Protein AF-A0A4Q3WE00-F1 (afdb_monomer_lite)

pLDDT: mean 87.78, std 11.25, range [53.28, 98.5]

Sequence (87 aa):
MKALSHLRLVSSLTAALALSLLPSSAAQADFLLKPNDRVVFFGDSITEERHYTRPFQDYVYSRYPERHIRFFNAGWSGDQLGGALNR

Secondary structure (D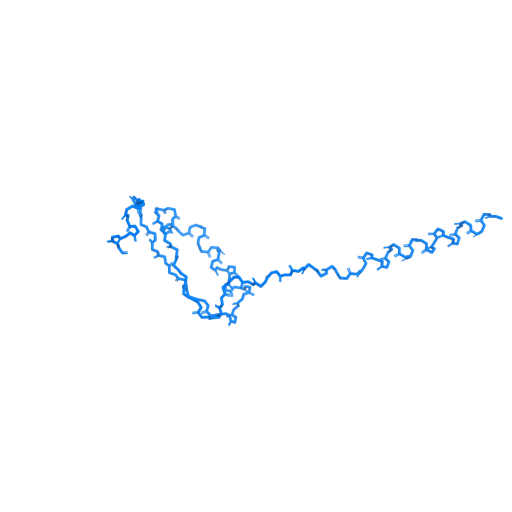SSP, 8-state):
-HHHHHHHHHHHHHHHHHHHTS------PPPSSPTT-EEEEEESHHHHT-TTHHHHHHHHHHH-GGG--EEEEEE-TT--TTHHHH-

Structure (mmCIF, N/CA/C/O backbone):
data_AF-A0A4Q3WE00-F1
#
_entry.id   AF-A0A4Q3WE00-F1
#
loop_
_atom_site.group_PDB
_atom_site.id
_atom_site.type_symbol
_atom_site.label_atom_id
_atom_site.label_alt_id
_atom_site.label_comp_id
_atom_site.label_asym_id
_atom_site.label_entity_id
_atom_site.label_seq_id
_atom_site.pdbx_PDB_ins_code
_atom_site.Cartn_x
_atom_site.Cartn_y
_atom_site.Cartn_z
_atom_site.occupancy
_atom_site.B_iso_or_equiv
_atom_site.auth_seq_id
_atom_site.auth_comp_id
_atom_site.auth_asym_id
_atom_site.auth_atom_id
_atom_site.pdbx_PDB_model_num
ATOM 1 N N . MET A 1 1 ? -25.971 44.386 37.211 1.00 58.12 1 MET A N 1
ATOM 2 C CA . MET A 1 1 ? -25.780 44.067 35.772 1.00 58.12 1 MET A CA 1
ATOM 3 C C . MET A 1 1 ? -24.527 43.226 35.476 1.00 58.12 1 MET A C 1
ATOM 5 O O . MET A 1 1 ? -24.638 42.341 34.643 1.00 58.12 1 MET A O 1
ATOM 9 N N . LYS A 1 2 ? -23.381 43.404 36.165 1.00 53.28 2 LYS A N 1
ATOM 10 C CA . LYS A 1 2 ? -22.144 42.607 35.942 1.00 53.28 2 LYS A CA 1
ATOM 11 C C . LYS A 1 2 ? -22.259 41.106 36.286 1.00 53.28 2 LYS A C 1
ATOM 13 O O . LYS A 1 2 ? -21.734 40.267 35.570 1.00 53.28 2 LYS A O 1
ATOM 18 N N . ALA A 1 3 ? -22.998 40.736 37.335 1.00 58.97 3 ALA A N 1
ATOM 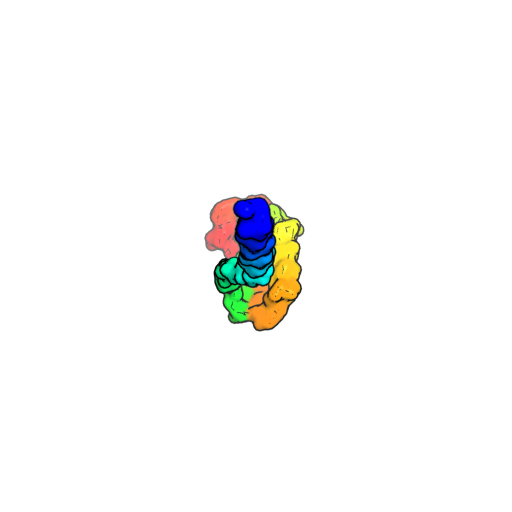19 C CA . ALA A 1 3 ? -23.172 39.324 37.713 1.00 58.97 3 ALA A CA 1
ATOM 20 C C . ALA A 1 3 ? -23.892 38.488 36.630 1.00 58.97 3 ALA A C 1
ATOM 22 O O . ALA A 1 3 ? -23.546 37.333 36.398 1.00 58.97 3 ALA A O 1
ATOM 23 N N . LEU A 1 4 ? -24.841 39.097 35.907 1.00 62.12 4 LEU A N 1
ATOM 24 C CA . LEU A 1 4 ? -25.586 38.438 34.830 1.00 62.12 4 LEU A CA 1
ATOM 25 C C . LEU A 1 4 ? -24.731 38.216 33.566 1.00 62.12 4 LEU A C 1
ATOM 27 O O . LEU A 1 4 ? -24.966 37.255 32.837 1.00 62.12 4 LEU A O 1
ATOM 31 N N . SER A 1 5 ? -23.737 39.076 33.300 1.00 66.75 5 SER A N 1
ATOM 32 C CA . SER A 1 5 ? -22.831 38.929 32.150 1.00 66.75 5 SER A CA 1
ATOM 33 C C . SER A 1 5 ? -21.780 37.841 32.368 1.00 66.75 5 SER A C 1
ATOM 35 O O . SER A 1 5 ? -21.469 37.115 31.429 1.00 66.75 5 SER A O 1
ATOM 37 N N . HIS A 1 6 ? -21.280 37.674 33.597 1.00 72.12 6 HIS A N 1
ATOM 38 C CA . HIS A 1 6 ? -20.366 36.575 33.932 1.00 72.12 6 HIS A CA 1
ATOM 39 C C . HIS A 1 6 ? -21.070 35.219 33.892 1.00 72.12 6 HIS A C 1
ATOM 41 O O . HIS A 1 6 ? -20.514 34.270 33.350 1.00 72.12 6 HIS A O 1
ATOM 47 N N . LEU A 1 7 ? -22.314 35.145 34.380 1.00 74.69 7 LEU A N 1
ATOM 48 C CA . LEU A 1 7 ? -23.098 33.913 34.324 1.00 74.69 7 LEU A CA 1
ATOM 49 C C . LEU A 1 7 ? -23.335 33.469 32.874 1.00 74.69 7 LEU A C 1
ATOM 51 O O . LEU A 1 7 ? -23.095 32.314 32.551 1.00 74.69 7 LEU A O 1
ATOM 55 N N . ARG A 1 8 ? -23.691 34.400 31.977 1.00 77.69 8 ARG A N 1
ATOM 56 C CA . ARG A 1 8 ? -23.832 34.122 30.537 1.00 77.69 8 ARG A CA 1
ATOM 57 C C . ARG A 1 8 ? -22.522 33.680 29.885 1.00 77.69 8 ARG A C 1
ATOM 59 O O . ARG A 1 8 ? -22.546 32.765 29.075 1.00 77.69 8 ARG A O 1
ATOM 66 N N . LEU A 1 9 ? -21.395 34.296 30.245 1.00 77.50 9 LEU A N 1
ATOM 67 C CA . LEU A 1 9 ? -20.083 33.937 29.701 1.00 77.50 9 LEU A CA 1
ATOM 68 C C . LEU A 1 9 ? -19.681 32.507 30.089 1.00 77.50 9 LEU A C 1
ATOM 70 O O . LEU A 1 9 ? -19.213 31.753 29.242 1.00 77.50 9 LEU A O 1
ATOM 74 N N . VAL A 1 10 ? -19.908 32.127 31.350 1.00 81.31 10 VAL A N 1
ATOM 75 C CA . VAL A 1 10 ? -19.620 30.777 31.853 1.00 81.31 10 VAL A CA 1
ATOM 76 C C . VAL A 1 10 ? -20.501 29.741 31.155 1.00 81.31 10 VAL A C 1
ATOM 78 O O . VAL A 1 10 ? -19.976 28.726 30.706 1.00 81.31 10 VAL A O 1
ATOM 81 N N . SER A 1 11 ? -21.799 30.017 30.981 1.00 80.81 11 SER A N 1
ATOM 82 C CA . SER A 1 11 ? -22.717 29.137 30.242 1.00 80.81 11 SER A CA 1
ATOM 83 C C . SER A 1 11 ? -22.304 28.936 28.781 1.00 80.81 11 SER A C 1
ATOM 85 O O . SER A 1 11 ? -22.402 27.832 28.250 1.00 80.81 11 SER A O 1
ATOM 87 N N . SER A 1 12 ? -21.840 29.995 28.114 1.00 80.81 12 SER A N 1
ATOM 88 C CA . SER A 1 12 ? -21.361 29.909 26.731 1.00 80.81 12 SER A CA 1
ATOM 89 C C . SER A 1 12 ? -20.074 29.091 26.626 1.00 80.81 12 SER A C 1
ATOM 91 O O . SER A 1 12 ? -19.900 28.330 25.677 1.00 80.81 12 SER A O 1
ATOM 93 N N . LEU A 1 13 ? -19.176 29.2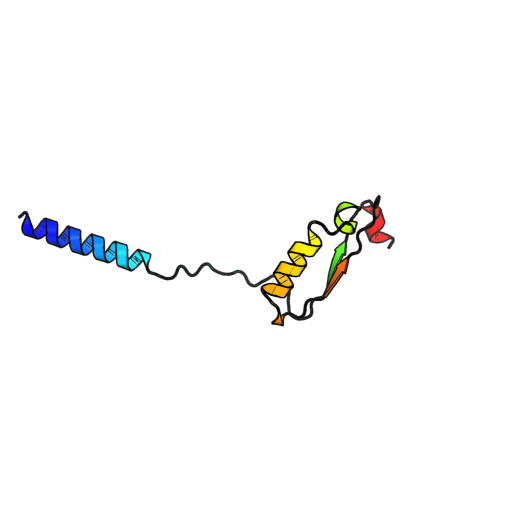27 27.606 1.00 85.44 13 LEU A N 1
ATOM 94 C CA . LEU A 1 13 ? -17.897 28.521 27.627 1.00 85.44 13 LEU A CA 1
ATOM 95 C C . LEU A 1 13 ? -18.080 27.023 27.901 1.00 85.44 13 LEU A C 1
ATOM 97 O O . LEU A 1 13 ? -17.436 26.198 27.258 1.00 85.44 13 LEU A O 1
ATOM 101 N N . THR A 1 14 ? -18.995 26.662 28.805 1.00 85.69 14 THR A N 1
ATOM 102 C CA . THR A 1 14 ? -19.341 25.259 29.065 1.00 85.69 14 THR A CA 1
ATOM 103 C C . THR A 1 14 ? -20.045 24.618 27.874 1.00 85.69 14 THR A C 1
ATOM 105 O O . THR A 1 14 ? -19.732 23.478 27.539 1.00 85.69 14 THR A O 1
ATOM 108 N N . ALA A 1 15 ? -20.925 25.346 27.181 1.00 85.19 15 ALA A N 1
ATOM 109 C CA . ALA A 1 15 ? -21.561 24.862 25.957 1.00 85.19 15 ALA A CA 1
ATOM 110 C C . ALA A 1 15 ? -20.549 24.635 24.819 1.00 85.19 15 ALA A C 1
ATOM 112 O O . ALA A 1 15 ? -20.599 23.604 24.151 1.00 85.19 15 ALA A O 1
ATOM 113 N N . ALA A 1 16 ? -19.596 25.553 24.625 1.00 86.00 16 ALA A N 1
ATOM 114 C CA . ALA A 1 16 ? -18.543 25.404 23.620 1.00 86.00 16 ALA A CA 1
ATOM 115 C C . ALA A 1 16 ? -17.612 24.217 23.927 1.00 86.00 16 ALA A C 1
ATOM 117 O O . ALA A 1 16 ? -17.281 23.44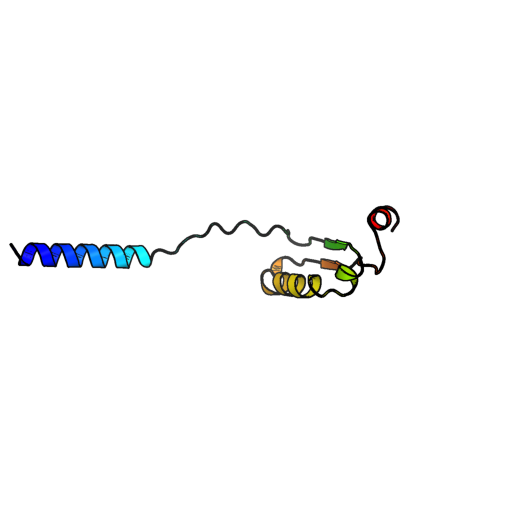0 23.030 1.00 86.00 16 ALA A O 1
ATOM 118 N N . LEU A 1 17 ? -17.240 24.033 25.199 1.00 87.56 17 LEU A N 1
ATOM 119 C CA . LEU A 1 17 ? -16.424 22.898 25.629 1.00 87.56 17 LEU A CA 1
ATOM 120 C C . LEU A 1 17 ? -17.169 21.567 25.447 1.00 87.56 17 LEU A C 1
ATOM 122 O O . LEU A 1 17 ? -16.595 20.612 24.929 1.00 87.56 17 LEU A O 1
ATOM 126 N N . ALA A 1 18 ? -18.457 21.513 25.793 1.00 87.25 18 ALA A N 1
ATOM 127 C CA . ALA A 1 18 ? -19.288 20.329 25.579 1.00 87.25 18 ALA A CA 1
ATOM 128 C C . ALA A 1 18 ? -19.413 19.966 24.090 1.00 87.25 18 ALA A C 1
ATOM 130 O O . ALA A 1 18 ? -19.352 18.790 23.738 1.00 87.25 18 ALA A O 1
ATOM 131 N N . LEU A 1 19 ? -19.522 20.963 23.205 1.00 84.38 19 LEU A N 1
ATOM 132 C CA . LEU A 1 19 ? -19.602 20.739 21.761 1.00 84.38 19 LEU A CA 1
ATOM 133 C C . LEU A 1 19 ? -18.282 20.204 21.178 1.00 84.38 19 LEU A C 1
ATOM 135 O O . LEU A 1 19 ? -18.306 19.386 20.264 1.00 84.38 19 LEU A O 1
ATOM 139 N N . SER A 1 20 ? -17.137 20.612 21.736 1.00 83.31 20 SER A N 1
ATOM 140 C CA . SER A 1 20 ? -15.811 20.139 21.304 1.00 83.31 20 SER A CA 1
ATOM 141 C C . SER A 1 20 ? -15.508 18.681 21.674 1.00 83.31 20 SER A C 1
ATOM 143 O O . SER A 1 20 ? -14.601 18.078 21.108 1.00 83.31 20 SER A O 1
ATOM 145 N N . LEU A 1 21 ? -16.277 18.113 22.608 1.00 86.31 21 LEU A N 1
ATOM 146 C CA . LEU A 1 21 ? -16.152 16.724 23.054 1.00 86.31 21 LEU A CA 1
ATOM 147 C C . LEU A 1 21 ? -17.035 15.761 22.253 1.00 86.31 21 LEU A C 1
ATOM 149 O O . LEU A 1 21 ? -16.993 14.553 22.494 1.00 86.31 21 LEU A O 1
ATOM 153 N N . LEU A 1 22 ? -17.843 16.266 21.316 1.00 85.38 22 LEU A N 1
ATOM 154 C CA . LEU A 1 22 ? -18.646 15.400 20.467 1.00 85.38 22 LEU A CA 1
ATOM 155 C C . LEU A 1 22 ? -17.725 14.564 19.566 1.00 85.38 22 LEU A C 1
ATOM 157 O O . LEU A 1 22 ? -16.842 15.120 18.907 1.00 85.38 22 LEU A O 1
ATOM 161 N N . PRO A 1 23 ? -17.921 13.235 19.502 1.00 79.38 23 PRO A N 1
ATOM 162 C CA . PRO A 1 23 ? -17.172 12.404 18.581 1.00 79.38 23 PRO A CA 1
ATOM 163 C C . PRO A 1 23 ? -17.497 12.850 17.157 1.00 79.38 23 PRO A C 1
ATOM 165 O O . PRO A 1 23 ? -18.638 12.765 16.702 1.00 79.38 23 PRO A O 1
ATOM 168 N N . SER A 1 24 ? -16.482 13.338 16.449 1.00 76.44 24 SER A N 1
ATOM 169 C CA . SER A 1 24 ? -16.611 13.639 15.032 1.00 76.44 24 SER A CA 1
ATOM 170 C C . SER A 1 24 ? -16.692 12.307 14.292 1.00 76.44 24 SER A C 1
ATOM 172 O O . SER A 1 24 ? -15.687 11.614 14.123 1.00 76.44 24 SER A O 1
ATOM 174 N N . SER A 1 25 ? -17.904 11.901 13.909 1.00 71.56 25 SER A N 1
ATOM 175 C CA . SER A 1 25 ? -18.092 10.771 13.005 1.00 71.56 25 SER A CA 1
ATOM 176 C C . SER A 1 25 ? -17.659 11.229 11.617 1.00 71.56 25 SER A C 1
ATOM 178 O O . SER A 1 25 ? -18.450 11.731 10.822 1.00 71.56 25 SER A O 1
ATOM 180 N N . ALA A 1 26 ? -16.359 11.126 11.343 1.00 72.75 26 ALA A N 1
ATOM 181 C CA . ALA A 1 26 ? -15.896 11.142 9.970 1.00 72.75 26 ALA A CA 1
ATOM 182 C C . ALA A 1 26 ? -16.539 9.934 9.290 1.00 72.75 26 ALA A C 1
ATOM 184 O O . ALA A 1 26 ? -16.377 8.810 9.764 1.00 72.75 26 ALA A O 1
ATOM 185 N N . ALA A 1 27 ? -17.284 10.163 8.210 1.00 69.12 27 ALA A N 1
ATOM 186 C CA . ALA A 1 27 ? -17.765 9.076 7.378 1.00 69.12 27 ALA A CA 1
ATOM 187 C C . ALA A 1 27 ? -16.538 8.314 6.859 1.00 69.12 27 ALA A C 1
ATOM 189 O O . ALA A 1 27 ? -15.852 8.773 5.944 1.00 69.12 27 ALA A O 1
ATOM 190 N N . GLN A 1 28 ? -16.211 7.181 7.485 1.00 68.44 28 GLN A N 1
ATOM 191 C CA . GLN A 1 28 ? -15.253 6.258 6.908 1.00 68.44 28 GLN A CA 1
ATOM 192 C C . GLN A 1 28 ? -15.921 5.667 5.674 1.00 68.44 28 GLN A C 1
ATOM 194 O O . GLN A 1 28 ? -16.869 4.895 5.786 1.00 68.44 28 GLN A O 1
ATOM 199 N N . ALA A 1 29 ? -15.443 6.068 4.496 1.00 73.62 29 ALA A N 1
ATOM 200 C CA . ALA A 1 29 ? -15.750 5.335 3.284 1.00 73.62 29 ALA A CA 1
ATOM 201 C C . ALA A 1 29 ? -15.347 3.874 3.505 1.00 73.62 29 ALA A C 1
ATOM 203 O O . ALA A 1 29 ? -14.261 3.603 4.036 1.00 73.62 29 ALA A O 1
ATOM 204 N N . ASP A 1 30 ? -16.224 2.952 3.116 1.00 80.19 30 ASP A N 1
ATOM 205 C CA . ASP A 1 30 ? -15.888 1.538 3.131 1.00 80.19 30 ASP A CA 1
ATOM 206 C C . ASP A 1 30 ? -14.589 1.327 2.356 1.00 80.19 30 ASP A C 1
ATOM 208 O O . ASP A 1 30 ? -14.369 1.899 1.282 1.00 80.19 30 ASP A O 1
ATOM 212 N N . PHE A 1 31 ? -13.698 0.521 2.928 1.00 86.00 31 PHE A N 1
ATOM 213 C CA . PHE A 1 31 ? -12.450 0.203 2.259 1.00 86.00 31 PHE A CA 1
ATOM 214 C C . PHE A 1 31 ? -12.746 -0.480 0.917 1.00 86.00 31 PHE A C 1
ATOM 216 O O . PHE A 1 31 ? -13.547 -1.411 0.855 1.00 86.00 31 PHE A O 1
ATOM 223 N N . LEU A 1 32 ? -12.087 -0.012 -0.149 1.00 87.50 32 LEU A N 1
ATOM 224 C CA . LEU A 1 32 ? -12.363 -0.417 -1.532 1.00 87.50 32 LEU A CA 1
ATOM 225 C C . LEU A 1 32 ? -12.270 -1.937 -1.751 1.00 87.50 32 LEU A C 1
ATOM 227 O O . LEU A 1 32 ? -13.039 -2.485 -2.539 1.00 87.50 32 LEU A O 1
ATOM 231 N N . LEU A 1 33 ? -11.324 -2.605 -1.080 1.00 94.25 33 LEU A N 1
ATOM 232 C CA . LEU A 1 33 ? -11.077 -4.037 -1.259 1.00 94.25 33 LEU A CA 1
ATOM 233 C C . LEU A 1 33 ? -11.994 -4.878 -0.370 1.00 94.25 33 LEU A C 1
ATOM 235 O O . LEU A 1 33 ? -12.131 -4.649 0.838 1.00 94.25 33 LEU A O 1
ATOM 239 N N . LYS A 1 34 ? -12.583 -5.901 -0.978 1.00 94.81 34 LYS A N 1
ATOM 240 C CA . LYS A 1 34 ? -13.505 -6.840 -0.346 1.00 94.81 34 LYS A CA 1
ATOM 241 C C . LYS A 1 34 ? -12.762 -8.070 0.178 1.00 94.81 34 LYS A C 1
ATOM 243 O O . LYS A 1 34 ? -11.640 -8.350 -0.250 1.00 94.81 34 LYS A O 1
ATOM 248 N N . PRO A 1 35 ? -13.370 -8.835 1.107 1.00 96.75 35 PRO A N 1
ATOM 249 C CA . PRO A 1 35 ? -12.769 -10.067 1.587 1.00 96.75 35 PRO A CA 1
ATOM 250 C C . PRO A 1 35 ? -12.399 -11.019 0.443 1.00 96.75 35 PRO A C 1
ATOM 252 O O . PRO A 1 35 ? -13.227 -11.313 -0.417 1.00 96.75 35 PRO A O 1
ATOM 255 N N . ASN A 1 36 ? -11.183 -11.555 0.496 1.00 97.62 36 ASN A N 1
ATOM 256 C CA . ASN A 1 36 ? -10.597 -12.505 -0.448 1.00 97.62 36 ASN A CA 1
ATOM 257 C C . ASN A 1 36 ? -10.27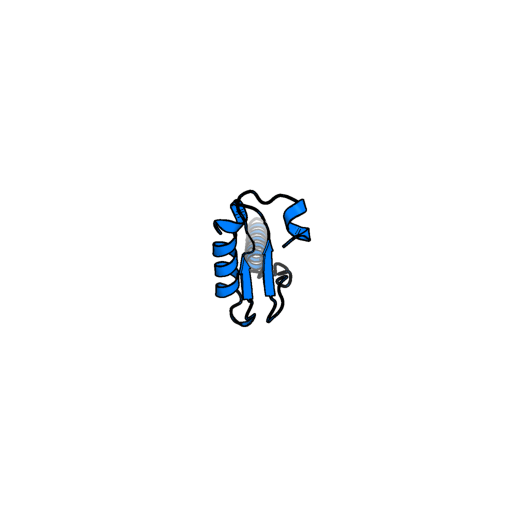5 -11.956 -1.848 1.00 97.62 36 ASN A C 1
ATOM 259 O O . ASN A 1 36 ? -9.972 -12.757 -2.742 1.00 97.62 36 ASN A O 1
ATOM 263 N N . ASP A 1 37 ? -10.284 -10.632 -2.045 1.00 97.94 37 ASP A N 1
ATOM 264 C CA . ASP A 1 37 ? -9.844 -10.042 -3.310 1.00 97.94 37 ASP A CA 1
ATOM 265 C C . ASP A 1 37 ? -8.396 -10.433 -3.644 1.00 97.94 37 ASP A C 1
ATOM 267 O O . ASP A 1 37 ? -7.526 -10.618 -2.781 1.00 97.94 37 ASP A O 1
ATOM 271 N N . ARG A 1 38 ? -8.140 -10.541 -4.949 1.00 98.19 38 ARG A N 1
ATOM 272 C CA . ARG A 1 38 ? -6.814 -10.767 -5.521 1.00 98.19 38 ARG A CA 1
ATOM 273 C C . ARG A 1 38 ? -6.416 -9.525 -6.294 1.00 98.19 38 ARG A C 1
ATOM 275 O O . ARG A 1 38 ? -7.047 -9.197 -7.293 1.00 98.19 38 ARG A O 1
ATOM 282 N N . VAL A 1 39 ? -5.368 -8.857 -5.841 1.00 97.81 39 VAL A N 1
ATOM 283 C CA . VAL A 1 39 ? -4.924 -7.584 -6.407 1.00 97.81 39 VAL A CA 1
ATOM 284 C C . VAL A 1 39 ? -3.592 -7.788 -7.109 1.00 97.81 39 VAL A C 1
ATOM 286 O O . VAL A 1 39 ? -2.642 -8.295 -6.514 1.00 97.81 39 VAL A O 1
ATOM 289 N N . VAL A 1 40 ? -3.516 -7.381 -8.373 1.00 96.81 40 VAL A N 1
ATOM 290 C CA . VAL A 1 40 ? -2.274 -7.372 -9.148 1.00 96.81 40 VAL A CA 1
ATOM 291 C C . VAL A 1 40 ? -1.795 -5.931 -9.269 1.00 96.81 40 VAL A C 1
ATOM 293 O O . VAL A 1 40 ? -2.525 -5.075 -9.763 1.00 96.81 40 VAL A O 1
ATOM 296 N N . PHE A 1 41 ? -0.562 -5.666 -8.844 1.00 96.69 41 PHE A N 1
ATOM 297 C CA . PHE A 1 41 ? 0.154 -4.452 -9.216 1.00 96.69 41 PHE A CA 1
ATOM 298 C C . PHE A 1 41 ? 0.863 -4.706 -10.539 1.00 96.69 41 PHE A C 1
ATOM 300 O O . PHE A 1 41 ? 1.819 -5.479 -10.587 1.00 96.69 41 PHE A O 1
ATOM 307 N N . PHE A 1 42 ? 0.367 -4.086 -11.601 1.00 94.75 42 PHE A N 1
ATOM 308 C CA . PHE A 1 42 ? 0.933 -4.179 -12.939 1.00 94.75 42 PHE A CA 1
ATOM 309 C C . PHE A 1 42 ? 1.679 -2.887 -13.278 1.00 94.75 42 PHE A C 1
ATOM 311 O O . PHE A 1 42 ? 1.150 -1.802 -13.034 1.00 94.75 42 PHE A O 1
ATOM 318 N N . GLY A 1 43 ? 2.875 -3.000 -13.854 1.00 94.12 43 GLY A N 1
ATOM 319 C CA . GLY A 1 43 ? 3.633 -1.832 -14.292 1.00 94.12 43 GLY A CA 1
ATOM 320 C C . GLY A 1 43 ? 5.055 -2.147 -14.734 1.00 94.12 43 GLY A C 1
ATOM 321 O O . GLY A 1 43 ? 5.383 -3.288 -15.071 1.00 94.12 43 GLY A O 1
ATOM 322 N N . ASP A 1 44 ? 5.880 -1.109 -14.730 1.00 95.12 44 ASP A N 1
ATOM 323 C CA . ASP A 1 44 ? 7.272 -1.121 -15.171 1.00 95.12 44 ASP A CA 1
ATOM 324 C C . ASP A 1 44 ? 8.250 -1.385 -14.002 1.00 95.12 44 ASP A C 1
ATOM 326 O O . ASP A 1 44 ? 7.888 -2.004 -12.990 1.00 95.12 44 ASP A O 1
ATOM 330 N N . SER A 1 45 ? 9.487 -0.891 -14.125 1.00 96.31 45 SER A N 1
ATOM 331 C CA . SER A 1 45 ? 10.536 -0.980 -13.104 1.00 96.31 45 SER A CA 1
ATOM 332 C C . SER A 1 45 ? 10.099 -0.435 -11.743 1.00 96.31 45 SER A C 1
ATOM 334 O O . SER A 1 45 ? 10.436 -1.020 -10.717 1.00 96.31 45 SER A O 1
ATOM 336 N N . ILE A 1 46 ? 9.277 0.620 -11.706 1.00 97.12 46 ILE A N 1
ATOM 337 C CA . ILE A 1 46 ? 8.801 1.221 -10.450 1.00 97.12 46 ILE A CA 1
ATOM 338 C C . ILE A 1 46 ? 7.938 0.217 -9.675 1.00 97.12 46 ILE A C 1
ATOM 340 O O . ILE A 1 46 ? 7.970 0.148 -8.442 1.00 97.12 46 ILE A O 1
ATOM 344 N N . THR A 1 47 ? 7.159 -0.589 -10.400 1.00 97.50 47 THR A N 1
ATOM 345 C CA . THR A 1 47 ? 6.343 -1.649 -9.802 1.00 97.50 47 THR A CA 1
ATOM 346 C C . THR A 1 47 ? 7.198 -2.849 -9.425 1.00 97.50 47 THR A C 1
ATOM 348 O O . THR A 1 47 ? 7.009 -3.401 -8.339 1.00 97.50 47 THR A O 1
ATOM 351 N N . GLU A 1 48 ? 8.152 -3.238 -10.274 1.00 97.50 48 GLU A N 1
ATOM 352 C CA . GLU A 1 48 ? 9.039 -4.386 -10.040 1.00 97.50 48 GLU A CA 1
ATOM 353 C C . GLU A 1 48 ? 9.810 -4.256 -8.717 1.00 97.50 48 GLU A C 1
ATOM 355 O O . GLU A 1 48 ? 9.865 -5.201 -7.924 1.00 97.50 48 GLU A O 1
ATOM 360 N N . GLU A 1 49 ? 10.325 -3.058 -8.433 1.00 98.31 49 GLU A N 1
ATOM 361 C CA . GLU A 1 49 ? 11.129 -2.749 -7.245 1.00 98.31 49 GLU A CA 1
ATOM 362 C C . GLU A 1 49 ? 10.324 -2.748 -5.932 1.00 98.31 49 GLU A C 1
ATOM 364 O O . GLU A 1 49 ? 10.887 -2.843 -4.838 1.00 98.31 49 GLU A O 1
ATOM 369 N N . ARG A 1 50 ? 8.985 -2.700 -6.016 1.00 98.38 50 ARG A N 1
ATOM 370 C CA . ARG A 1 50 ? 8.034 -2.817 -4.890 1.00 98.38 50 ARG A CA 1
ATOM 371 C C . ARG A 1 50 ? 8.080 -1.702 -3.845 1.00 98.38 50 ARG A C 1
ATOM 373 O O . ARG A 1 50 ? 7.442 -1.852 -2.797 1.00 98.38 50 ARG A O 1
ATOM 380 N N . HIS A 1 51 ? 8.763 -0.591 -4.108 1.00 98.31 51 HIS A N 1
ATOM 381 C CA . HIS A 1 51 ? 8.936 0.492 -3.135 1.00 98.31 51 HIS A CA 1
ATOM 382 C C . HIS A 1 51 ? 7.614 1.084 -2.631 1.00 98.31 51 HIS A C 1
ATOM 384 O O . HIS A 1 51 ? 7.494 1.357 -1.440 1.00 98.31 51 HIS A O 1
ATOM 390 N N . TYR A 1 52 ? 6.600 1.210 -3.492 1.00 97.81 52 TYR A N 1
ATOM 391 C CA . TYR A 1 52 ? 5.268 1.674 -3.080 1.00 97.81 52 TYR A CA 1
ATOM 392 C C . TYR A 1 52 ? 4.295 0.521 -2.788 1.00 97.81 52 TYR A C 1
ATOM 394 O O . TYR A 1 52 ? 3.423 0.643 -1.927 1.00 97.81 52 TYR A O 1
ATOM 402 N N . THR A 1 53 ? 4.443 -0.624 -3.467 1.00 98.44 53 THR A N 1
ATOM 403 C CA . THR A 1 53 ? 3.490 -1.731 -3.321 1.00 98.44 53 THR A CA 1
ATOM 404 C C . THR A 1 53 ? 3.618 -2.430 -1.973 1.00 98.44 53 THR A C 1
ATOM 406 O O . THR A 1 53 ? 2.604 -2.826 -1.416 1.00 98.44 53 THR A O 1
ATOM 409 N N . ARG A 1 54 ? 4.836 -2.604 -1.435 1.00 98.38 54 ARG A N 1
ATOM 410 C CA . ARG A 1 54 ? 5.036 -3.298 -0.147 1.00 98.38 54 ARG A CA 1
ATOM 411 C C . ARG A 1 54 ? 4.443 -2.519 1.032 1.00 98.38 54 ARG A C 1
ATOM 413 O O . ARG A 1 54 ? 3.606 -3.099 1.713 1.00 98.38 54 ARG A O 1
ATOM 420 N N . PRO A 1 55 ? 4.743 -1.219 1.221 1.00 98.50 55 PRO A N 1
ATOM 421 C CA . PRO A 1 55 ? 4.130 -0.448 2.303 1.00 98.50 55 PRO A CA 1
ATOM 422 C C . PRO A 1 55 ? 2.600 -0.426 2.234 1.00 98.50 55 PRO A C 1
ATOM 424 O O . PRO A 1 55 ? 1.928 -0.496 3.260 1.00 98.50 55 PRO A O 1
ATOM 427 N N . PHE A 1 56 ? 2.031 -0.377 1.024 1.00 97.38 56 PHE A N 1
ATOM 428 C CA . PHE A 1 56 ? 0.585 -0.486 0.848 1.00 97.38 56 PHE A CA 1
ATOM 429 C C . PHE A 1 56 ? 0.051 -1.853 1.300 1.00 97.38 56 PHE A C 1
ATOM 431 O O . PHE A 1 56 ? -0.952 -1.917 2.007 1.00 97.38 56 PHE A O 1
ATOM 438 N N . GLN A 1 57 ? 0.719 -2.946 0.922 1.00 98.25 57 GLN A N 1
ATOM 439 C CA . GLN A 1 57 ? 0.348 -4.297 1.357 1.00 98.25 57 GLN A CA 1
ATOM 440 C C . GLN A 1 57 ? 0.407 -4.424 2.881 1.00 98.25 57 GLN A C 1
ATOM 442 O O . GLN A 1 57 ? -0.554 -4.895 3.483 1.00 98.25 57 GLN A O 1
ATOM 447 N N . ASP A 1 58 ? 1.479 -3.932 3.505 1.00 98.31 58 ASP A N 1
ATOM 448 C CA . ASP A 1 58 ? 1.661 -3.954 4.959 1.00 98.31 58 ASP A CA 1
ATOM 449 C C . ASP A 1 58 ? 0.564 -3.156 5.678 1.00 98.31 58 ASP A C 1
ATOM 451 O O . ASP A 1 58 ? 0.021 -3.602 6.692 1.00 98.31 58 ASP A O 1
ATOM 455 N N . TYR A 1 59 ? 0.167 -2.004 5.126 1.00 97.00 59 TYR A N 1
ATOM 456 C CA . TYR A 1 59 ? -0.978 -1.247 5.626 1.00 97.00 59 TYR A CA 1
ATOM 457 C C . TYR A 1 59 ? -2.272 -2.065 5.551 1.00 97.00 59 TYR A C 1
ATOM 459 O O . TYR A 1 59 ? -3.001 -2.140 6.536 1.00 97.00 59 TYR A O 1
ATOM 467 N N . VAL A 1 60 ? -2.562 -2.712 4.418 1.00 97.00 60 VAL A N 1
ATOM 468 C CA . VAL A 1 60 ? -3.792 -3.506 4.274 1.00 97.00 60 VAL A CA 1
ATOM 469 C C . VAL A 1 60 ? -3.793 -4.710 5.214 1.00 97.00 60 VAL A C 1
ATOM 471 O O . VAL A 1 60 ? -4.797 -4.951 5.881 1.00 97.00 60 VAL A O 1
ATOM 474 N N . TYR A 1 61 ? -2.675 -5.429 5.320 1.00 97.25 61 TYR A N 1
ATOM 475 C CA . TYR A 1 61 ? -2.555 -6.583 6.209 1.00 97.25 61 TYR A CA 1
ATOM 476 C C . TYR A 1 61 ? -2.666 -6.209 7.687 1.00 97.25 61 TYR A C 1
ATOM 478 O O . TYR A 1 61 ? -3.266 -6.953 8.458 1.00 97.25 61 TYR A O 1
ATOM 486 N N . SER A 1 62 ? -2.119 -5.060 8.088 1.00 97.12 62 SER A N 1
ATOM 487 C CA . SER A 1 62 ? -2.182 -4.602 9.480 1.00 97.12 62 SER A CA 1
ATOM 488 C C . SER A 1 62 ? -3.528 -3.975 9.840 1.00 97.12 62 SER A C 1
ATOM 490 O O . SER A 1 62 ? -4.033 -4.193 10.940 1.00 97.12 62 SER A O 1
ATOM 492 N N . ARG A 1 63 ? -4.127 -3.199 8.931 1.00 94.62 63 ARG A N 1
ATOM 493 C CA . ARG A 1 63 ? -5.372 -2.471 9.193 1.00 94.62 63 ARG A CA 1
ATOM 494 C C . ARG A 1 63 ? -6.621 -3.330 9.007 1.00 94.62 63 ARG A C 1
ATOM 496 O O . ARG A 1 63 ? -7.602 -3.084 9.706 1.00 94.62 63 ARG A O 1
ATOM 503 N N . TYR A 1 64 ? -6.585 -4.292 8.085 1.00 94.69 64 TYR A N 1
ATOM 504 C CA . TYR A 1 64 ? -7.734 -5.113 7.687 1.00 94.69 64 TYR A CA 1
ATOM 505 C C . TYR A 1 64 ? -7.386 -6.616 7.611 1.00 94.69 64 TYR A C 1
ATOM 507 O O . TYR A 1 64 ? -7.581 -7.247 6.562 1.00 94.69 64 TYR A O 1
ATOM 515 N N . PRO A 1 65 ? -6.846 -7.220 8.686 1.00 95.50 65 PRO A N 1
ATOM 516 C CA . PRO A 1 65 ? -6.374 -8.609 8.672 1.00 95.50 65 PRO A CA 1
ATOM 517 C C . PRO A 1 65 ? -7.473 -9.624 8.315 1.00 95.50 65 PRO A C 1
ATOM 519 O O . PRO A 1 65 ? -7.211 -10.632 7.663 1.00 95.50 65 PRO A O 1
ATOM 522 N N . GLU A 1 66 ? -8.727 -9.345 8.668 1.00 95.88 66 GLU A N 1
ATOM 523 C CA . GLU A 1 66 ? -9.887 -10.198 8.398 1.00 95.88 66 GLU A CA 1
ATOM 524 C C . GLU A 1 66 ? -10.315 -10.223 6.923 1.00 95.88 66 GLU A C 1
ATOM 526 O O . GLU A 1 66 ? -11.150 -11.039 6.524 1.00 95.88 66 GLU A O 1
ATOM 531 N N . ARG A 1 67 ? -9.756 -9.345 6.082 1.00 94.94 67 ARG A N 1
ATOM 532 C CA . ARG A 1 67 ? -10.078 -9.302 4.652 1.00 94.94 67 ARG A CA 1
ATOM 533 C C . ARG A 1 67 ? -9.369 -10.385 3.842 1.00 94.94 67 ARG A C 1
ATOM 535 O O . ARG A 1 67 ? -9.839 -10.683 2.755 1.00 94.94 67 ARG A O 1
ATOM 542 N N . HIS A 1 68 ? -8.291 -11.002 4.326 1.00 96.75 68 HIS A N 1
ATOM 543 C CA . HIS A 1 68 ? -7.600 -12.095 3.613 1.00 96.75 68 HIS A CA 1
ATOM 544 C C . HIS A 1 68 ? -7.222 -11.762 2.146 1.00 96.75 68 HIS A C 1
ATOM 546 O O . HIS A 1 68 ? -7.341 -12.600 1.246 1.00 96.75 68 HIS A O 1
ATOM 552 N N . ILE A 1 69 ? -6.792 -10.521 1.888 1.00 98.12 69 ILE A N 1
ATOM 553 C CA . ILE A 1 69 ? -6.397 -10.055 0.548 1.00 98.12 69 ILE A CA 1
ATOM 554 C C . ILE A 1 69 ? -5.136 -10.788 0.079 1.00 98.12 69 ILE A C 1
ATOM 556 O O . ILE A 1 69 ? -4.236 -11.048 0.875 1.00 98.12 69 ILE A O 1
ATOM 560 N N . ARG A 1 70 ? -5.032 -11.094 -1.220 1.00 98.38 70 ARG A N 1
ATOM 561 C CA . ARG A 1 70 ? -3.795 -11.621 -1.824 1.00 98.38 70 ARG A CA 1
ATOM 562 C C . ARG A 1 70 ? -3.251 -10.667 -2.876 1.00 98.38 70 ARG A C 1
ATOM 564 O O . ARG A 1 70 ? -3.935 -10.374 -3.855 1.00 98.38 70 ARG A O 1
ATOM 571 N N . PHE A 1 71 ? -2.006 -10.240 -2.698 1.00 98.50 71 PHE A N 1
ATOM 572 C CA . PHE A 1 71 ? -1.330 -9.328 -3.614 1.00 98.50 71 PHE A CA 1
ATOM 573 C C . PHE A 1 71 ? -0.329 -10.050 -4.515 1.00 98.50 71 PHE A C 1
ATOM 575 O O . PHE A 1 71 ? 0.391 -10.948 -4.081 1.00 98.50 71 PHE A O 1
ATOM 582 N N . PHE A 1 72 ? -0.261 -9.616 -5.769 1.00 98.06 72 PHE A N 1
ATOM 583 C CA . PHE A 1 72 ? 0.652 -10.114 -6.789 1.00 98.06 72 PHE A CA 1
ATOM 584 C C . PHE A 1 72 ? 1.369 -8.932 -7.433 1.00 98.06 72 PHE A C 1
ATOM 586 O O . PHE A 1 72 ? 0.789 -7.862 -7.612 1.00 98.06 72 PHE A O 1
ATOM 593 N N . ASN A 1 73 ? 2.636 -9.123 -7.778 1.00 97.31 73 ASN A N 1
ATOM 594 C CA . ASN A 1 73 ? 3.428 -8.122 -8.474 1.00 97.31 73 ASN A CA 1
ATOM 595 C C . ASN A 1 73 ? 3.704 -8.629 -9.890 1.00 97.31 73 ASN A C 1
ATOM 597 O O . ASN A 1 73 ? 4.250 -9.719 -10.048 1.00 97.31 73 ASN A O 1
ATOM 601 N N . ALA A 1 74 ? 3.295 -7.840 -10.875 1.00 95.88 74 ALA A N 1
ATOM 602 C CA . ALA A 1 74 ? 3.526 -8.043 -12.298 1.00 95.88 74 ALA A CA 1
ATOM 603 C C . ALA A 1 74 ? 4.335 -6.870 -12.892 1.00 95.88 74 ALA A C 1
ATOM 605 O O . ALA A 1 74 ? 4.177 -6.519 -14.062 1.00 95.88 74 ALA A O 1
ATOM 606 N N . GLY A 1 75 ? 5.180 -6.234 -12.077 1.00 95.50 75 GLY A N 1
ATOM 607 C CA . GLY A 1 75 ? 6.136 -5.223 -12.511 1.00 95.50 75 GLY A CA 1
ATOM 608 C C . GLY A 1 75 ? 7.255 -5.835 -13.349 1.00 95.50 75 GLY A C 1
ATOM 609 O O . GLY A 1 75 ? 7.748 -6.908 -13.004 1.00 95.50 75 GLY A O 1
ATOM 610 N N . TRP A 1 76 ? 7.632 -5.174 -14.442 1.00 94.44 76 TRP A N 1
ATOM 611 C CA . TRP A 1 76 ? 8.742 -5.602 -15.296 1.00 94.44 76 TRP A CA 1
ATOM 612 C C . TRP A 1 76 ? 9.514 -4.395 -15.836 1.00 94.44 76 TRP A C 1
ATOM 614 O O . TRP A 1 76 ? 8.955 -3.519 -16.489 1.00 94.44 76 TRP A O 1
ATOM 624 N N . SER A 1 77 ? 10.812 -4.336 -15.575 1.00 94.31 77 SER A N 1
ATOM 625 C CA . SER A 1 77 ? 11.674 -3.220 -15.938 1.00 94.31 77 SER A CA 1
ATOM 626 C C . SER A 1 77 ? 11.780 -3.071 -17.451 1.00 94.31 77 SER A C 1
ATOM 628 O O . SER A 1 77 ? 12.022 -4.033 -18.181 1.00 94.31 77 SER A O 1
ATOM 630 N N . GLY A 1 78 ? 11.568 -1.847 -17.929 1.00 91.19 78 GLY A N 1
ATOM 631 C CA . GLY A 1 78 ? 11.491 -1.542 -19.357 1.00 91.19 78 GLY A CA 1
ATOM 632 C C . GLY A 1 78 ? 10.132 -1.830 -19.998 1.00 91.19 78 GLY A C 1
ATOM 633 O O . GLY A 1 78 ? 9.985 -1.576 -21.194 1.00 91.19 78 GLY A O 1
ATOM 634 N N . ASP A 1 79 ? 9.140 -2.318 -19.243 1.00 91.88 79 ASP A N 1
ATOM 635 C CA . ASP A 1 79 ? 7.797 -2.504 -19.782 1.00 91.88 79 ASP A CA 1
ATOM 636 C C . ASP A 1 79 ? 7.129 -1.162 -20.106 1.00 91.88 79 ASP A C 1
ATOM 638 O O . ASP A 1 79 ? 7.316 -0.154 -19.425 1.00 91.88 79 ASP A O 1
ATOM 642 N N . GLN A 1 80 ? 6.350 -1.154 -21.183 1.00 85.50 80 GLN A N 1
ATOM 643 C CA . GLN A 1 80 ? 5.606 0.011 -21.662 1.00 85.50 80 GLN A CA 1
ATOM 644 C C . GLN A 1 80 ? 4.130 -0.364 -21.829 1.00 85.50 80 GLN A C 1
ATOM 646 O O . GLN A 1 80 ? 3.747 -1.513 -21.637 1.00 85.50 80 GLN A O 1
ATOM 651 N N . LEU A 1 81 ? 3.280 0.582 -22.241 1.00 77.12 81 LEU A N 1
ATOM 652 C CA . LEU A 1 81 ? 1.831 0.371 -22.401 1.00 77.12 81 LEU A CA 1
ATOM 653 C C . LEU A 1 81 ? 1.454 -0.904 -23.187 1.00 77.12 81 LEU A C 1
ATOM 655 O O . LEU A 1 81 ? 0.476 -1.562 -22.845 1.00 77.12 81 LEU A O 1
ATOM 659 N N . GLY A 1 82 ? 2.238 -1.280 -24.205 1.00 76.50 82 GLY A N 1
ATOM 660 C CA . GLY A 1 82 ? 2.010 -2.498 -24.994 1.00 76.50 82 GLY A CA 1
ATOM 661 C C . 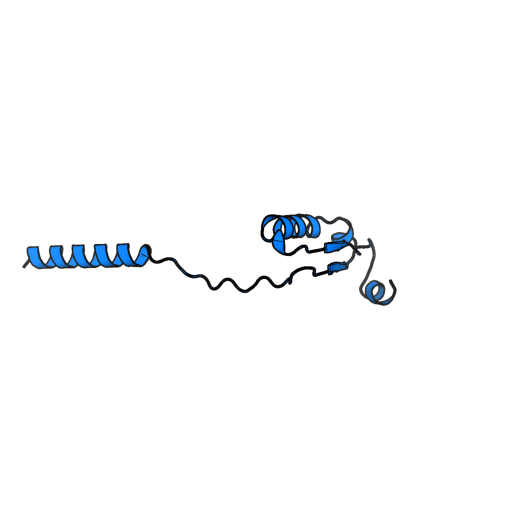GLY A 1 82 ? 2.286 -3.809 -24.249 1.00 76.50 82 GLY A C 1
ATOM 662 O O . GLY A 1 82 ? 1.772 -4.851 -24.648 1.00 76.50 82 GLY A O 1
ATOM 663 N N . GLY A 1 83 ? 3.056 -3.777 -23.162 1.00 75.69 83 GLY A N 1
ATOM 664 C CA . GLY A 1 83 ? 3.347 -4.948 -22.344 1.00 75.69 83 GLY A CA 1
ATOM 665 C C . GLY A 1 83 ? 2.110 -5.509 -21.655 1.00 75.69 83 GLY A C 1
ATOM 666 O O . GLY A 1 83 ? 1.957 -6.720 -21.593 1.00 75.69 83 GLY A O 1
ATOM 667 N N . ALA A 1 84 ? 1.170 -4.650 -21.246 1.00 74.19 84 ALA A N 1
ATOM 668 C CA . ALA A 1 84 ? -0.053 -5.049 -20.537 1.00 74.19 84 ALA A CA 1
ATOM 669 C C . ALA A 1 84 ? -0.958 -6.007 -21.308 1.00 74.19 84 ALA A C 1
ATOM 671 O O . ALA A 1 84 ? -1.671 -6.797 -20.700 1.00 74.19 84 ALA A O 1
ATOM 672 N N . LEU A 1 85 ? -0.950 -5.925 -22.638 1.00 81.75 85 LEU A N 1
ATOM 673 C CA . LEU A 1 85 ? -1.781 -6.779 -23.481 1.00 81.75 85 LEU A CA 1
ATOM 674 C C . LEU A 1 85 ? -1.097 -8.109 -23.826 1.00 81.75 85 LEU A C 1
ATOM 676 O O . LEU A 1 85 ? -1.771 -9.070 -24.180 1.00 81.75 85 LEU A O 1
ATOM 680 N N . ASN A 1 86 ? 0.232 -8.158 -23.753 1.00 82.00 86 ASN A N 1
ATOM 681 C CA . ASN A 1 86 ? 1.033 -9.231 -24.337 1.00 82.00 86 ASN A CA 1
ATOM 682 C C . ASN A 1 86 ? 1.658 -10.177 -23.294 1.00 82.00 86 ASN A C 1
ATOM 684 O O . ASN A 1 86 ? 2.466 -11.024 -23.679 1.00 82.00 86 ASN A O 1
ATOM 688 N N . ARG A 1 87 ? 1.318 -10.042 -22.002 1.00 78.50 87 ARG A N 1
ATOM 689 C CA . ARG A 1 87 ? 1.874 -10.847 -20.900 1.00 78.50 87 ARG A CA 1
ATOM 690 C C . ARG A 1 87 ? 0.839 -11.247 -19.855 1.00 78.50 87 ARG A C 1
ATOM 692 O O . ARG A 1 87 ? -0.041 -10.414 -19.552 1.00 78.50 87 ARG A O 1
#

Foldseek 3Di:
DVVVVVVVVVVVVVVVVVVVPDPPPDPDDPDPAAAAAEEEDAEEPVQVVCPPVVVVVVCCCVVPVRSNYHYHYRYYHPDDPVNVVVD

Radius of gyration: 25.92 Å; chains: 1; bounding box: 38×57×63 Å